Protein AF-A0A7Y7HYB8-F1 (afdb_monomer)

Solvent-accessible surface area (backbone atoms only — not comparable to full-atom values): 6652 Å² total; per-residue (Å²): 135,87,91,82,85,87,83,86,80,91,76,87,76,78,75,80,71,80,68,75,79,68,78,68,54,45,70,52,77,49,77,62,92,60,37,38,39,39,40,42,32,44,46,73,52,74,43,80,31,79,57,14,36,34,39,37,44,34,32,48,30,41,37,38,40,41,63,40,19,42,31,39,38,35,39,42,34,47,31,34,39,37,38,29,39,36,63,62,14,48,37,38,40,40,41,35,42,32,34,38,44,34,32,52,96,42,70,52,50,76,48,79,49,75,49,73,63,46,78,42,83,105

Secondary structure (DSSP, 8-state):
-------------------------EEEEEE-SSEEEEEEE--EEEEE-TT-EEEEEEES-EEEEEEEEEEEEEEEES-EEEEEEEEEEEEEEEEES-EEEEE-SSPPEEEEEEES-EEEE-

Sequence (122 aa):
MLAFRTIALAGVLGLSAHGAMANEAVGEVIVDKDQIAISGNGYVRTFPCEGRRVTIDGTQHNITLTGVCASLEMNGAENKVALTLAPKAVMVVAGVQQTVNWRSTGEPQQQISGVGHKIQRN

Nearest PDB structures (foldseek):
  3lyc-assembly8_O  TM=6.445E-01  e=7.842E-01  Parabacteroides distasonis ATCC 8503
  3lyc-assembly5_J  TM=5.759E-01  e=1.327E+00  Parabacteroides distasonis ATCC 8503

Structure (mmCIF, N/CA/C/O backbone):
data_AF-A0A7Y7HYB8-F1
#
_entry.id   AF-A0A7Y7HYB8-F1
#
loop_
_atom_site.group_PDB
_atom_site.id
_atom_site.type_symbol
_atom_site.label_atom_id
_atom_site.label_alt_id
_atom_site.label_comp_id
_atom_site.label_asym_id
_atom_site.label_entity_id
_atom_site.label_seq_id
_atom_site.pdbx_PDB_ins_code
_atom_site.Cartn_x
_atom_site.Cartn_y
_atom_site.Cartn_z
_atom_site.occupancy
_atom_site.B_iso_or_equiv
_atom_site.auth_seq_id
_atom_site.auth_comp_id
_atom_site.auth_asym_id
_atom_site.auth_atom_id
_atom_site.pdbx_PDB_model_num
ATOM 1 N N . MET A 1 1 ? -18.830 -23.940 -65.494 1.00 41.56 1 MET A N 1
ATOM 2 C CA . MET A 1 1 ? -17.590 -24.243 -66.246 1.00 41.56 1 MET A CA 1
ATOM 3 C C . MET A 1 1 ? -16.934 -22.926 -66.650 1.00 41.56 1 MET A C 1
ATOM 5 O O . MET A 1 1 ? -17.670 -22.038 -67.050 1.00 41.56 1 MET A O 1
ATOM 9 N N . LEU A 1 2 ? -15.596 -22.860 -66.529 1.00 37.97 2 LEU A N 1
ATOM 10 C CA . LEU A 1 2 ? -14.643 -21.750 -66.784 1.00 37.97 2 LEU A CA 1
ATOM 11 C C . LEU A 1 2 ? -14.714 -20.562 -65.791 1.00 37.97 2 LEU A C 1
ATOM 13 O O . LEU A 1 2 ? -15.722 -19.876 -65.749 1.00 37.97 2 LEU A O 1
ATOM 17 N N . ALA A 1 3 ? -13.787 -20.321 -64.849 1.00 46.78 3 ALA A N 1
ATOM 18 C CA . ALA A 1 3 ? -12.309 -20.235 -64.820 1.00 46.78 3 ALA A CA 1
ATOM 19 C C . ALA A 1 3 ? -11.742 -18.845 -65.195 1.00 46.78 3 ALA A C 1
ATOM 21 O O 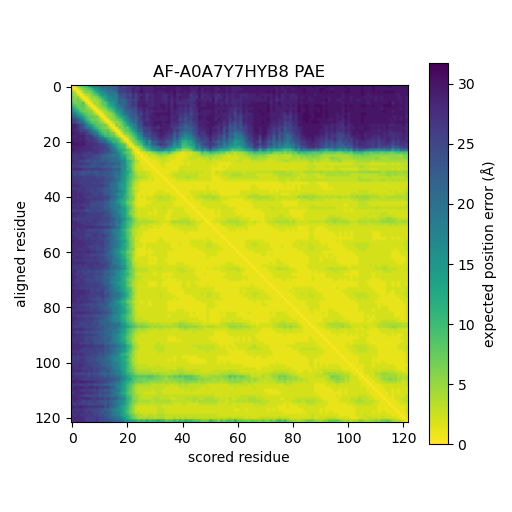. ALA A 1 3 ? -11.570 -18.558 -66.370 1.00 46.78 3 ALA A O 1
ATOM 22 N N . PHE A 1 4 ? -11.362 -18.051 -64.182 1.00 46.50 4 PHE A N 1
ATOM 23 C CA . PHE A 1 4 ? -10.360 -16.963 -64.225 1.00 46.50 4 PHE A CA 1
ATOM 24 C C . PHE A 1 4 ? -9.721 -16.881 -62.821 1.00 46.50 4 PHE A C 1
ATOM 26 O O . PHE A 1 4 ? -10.383 -16.512 -61.862 1.00 46.50 4 PHE A O 1
ATOM 33 N N . ARG A 1 5 ? -8.603 -17.571 -62.561 1.00 41.88 5 ARG A N 1
ATOM 34 C CA . ARG A 1 5 ? -7.201 -17.099 -62.642 1.00 41.88 5 ARG A CA 1
ATOM 35 C C . ARG A 1 5 ? -6.900 -15.810 -61.853 1.00 41.88 5 ARG A C 1
ATOM 37 O O . ARG A 1 5 ? -7.086 -14.709 -62.345 1.00 41.88 5 ARG A O 1
ATOM 44 N N . THR A 1 6 ? -6.396 -16.030 -60.634 1.00 50.91 6 THR A N 1
ATOM 45 C CA . THR A 1 6 ? -5.336 -15.309 -59.894 1.00 50.91 6 THR A CA 1
ATOM 46 C C . THR A 1 6 ? -4.826 -13.969 -60.440 1.00 50.91 6 THR A C 1
ATOM 48 O O . THR A 1 6 ? -4.204 -13.942 -61.501 1.00 50.91 6 THR A O 1
ATOM 51 N N . ILE A 1 7 ? -4.876 -12.930 -59.595 1.00 57.38 7 ILE A N 1
ATOM 52 C CA . ILE A 1 7 ? -3.852 -11.874 -59.523 1.00 57.38 7 ILE A CA 1
ATOM 53 C C . ILE A 1 7 ? -3.518 -11.649 -58.043 1.00 57.38 7 ILE A C 1
ATOM 55 O O . ILE A 1 7 ? -4.370 -11.245 -57.257 1.00 57.38 7 ILE A O 1
ATOM 59 N N . ALA A 1 8 ? -2.274 -11.947 -57.675 1.00 51.53 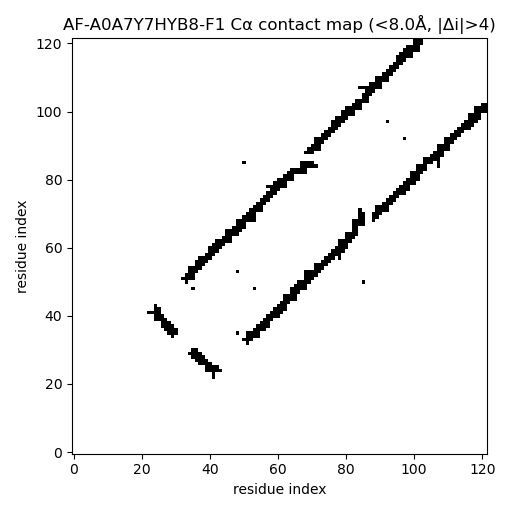8 ALA A N 1
ATOM 60 C CA . ALA A 1 8 ? -1.653 -11.496 -56.440 1.00 51.53 8 ALA A CA 1
ATOM 61 C C . ALA A 1 8 ? -1.125 -10.073 -56.658 1.00 51.53 8 ALA A C 1
ATOM 63 O O . ALA A 1 8 ? -0.450 -9.841 -57.658 1.00 51.53 8 ALA A O 1
ATOM 64 N N . LEU A 1 9 ? -1.356 -9.151 -55.722 1.00 49.34 9 LEU A N 1
ATOM 65 C CA . LEU A 1 9 ? -0.475 -8.000 -55.554 1.00 49.34 9 LEU A CA 1
ATOM 66 C C . LEU A 1 9 ? -0.315 -7.672 -54.071 1.00 49.34 9 LEU A C 1
ATOM 68 O O . LEU A 1 9 ? -1.277 -7.456 -53.337 1.00 49.34 9 LEU A O 1
ATOM 72 N N . ALA A 1 10 ? 0.950 -7.700 -53.669 1.00 52.25 10 ALA A N 1
ATOM 73 C CA . ALA A 1 10 ? 1.458 -7.362 -52.361 1.00 52.25 10 ALA A CA 1
ATOM 74 C C . ALA A 1 10 ? 1.176 -5.895 -52.017 1.00 52.25 10 ALA A C 1
ATOM 76 O O . ALA A 1 10 ? 1.356 -5.002 -52.841 1.00 52.25 10 ALA A O 1
ATOM 77 N N . GLY A 1 11 ? 0.805 -5.662 -50.764 1.00 44.12 11 GLY A N 1
ATOM 78 C CA . GLY A 1 11 ? 0.675 -4.334 -50.182 1.00 44.12 11 GLY A CA 1
ATOM 79 C C . GLY A 1 11 ? 1.007 -4.380 -48.700 1.00 44.12 11 GLY A C 1
ATOM 80 O O . GLY A 1 11 ? 0.166 -4.062 -47.870 1.00 44.12 11 GLY A O 1
ATOM 81 N N . VAL A 1 12 ? 2.220 -4.825 -48.355 1.00 55.09 12 VAL A N 1
ATOM 82 C CA . VAL A 1 12 ? 2.766 -4.616 -47.008 1.00 55.09 12 VAL A CA 1
ATOM 83 C C . VAL A 1 12 ? 3.195 -3.155 -46.930 1.00 55.09 12 VAL A C 1
ATOM 85 O O . VAL A 1 12 ? 4.348 -2.814 -47.176 1.00 55.09 12 VAL A O 1
ATOM 88 N N . LEU A 1 13 ? 2.247 -2.271 -46.626 1.00 53.81 13 LEU A N 1
ATOM 89 C CA . LEU A 1 13 ? 2.573 -0.949 -46.109 1.00 53.81 13 LEU A CA 1
ATOM 90 C C . LEU A 1 13 ? 2.750 -1.097 -44.602 1.00 53.81 13 LEU A C 1
ATOM 92 O O . LEU A 1 13 ? 1.820 -0.925 -43.817 1.00 53.81 13 LEU A O 1
ATOM 96 N N . GLY A 1 14 ? 3.969 -1.474 -44.219 1.00 54.62 14 GLY A N 1
ATOM 97 C CA . GLY A 1 14 ? 4.439 -1.310 -42.856 1.00 54.62 14 GLY A CA 1
ATOM 98 C C . GLY A 1 14 ? 4.459 0.178 -42.528 1.00 54.62 14 GLY A C 1
ATOM 99 O O . GLY A 1 14 ? 5.409 0.876 -42.868 1.00 54.62 14 GLY A O 1
ATOM 100 N N . LEU A 1 15 ? 3.413 0.668 -41.865 1.00 51.28 15 LEU A N 1
ATOM 101 C CA . LEU A 1 15 ? 3.553 1.867 -41.057 1.00 51.28 15 LEU A CA 1
ATOM 102 C C . LEU A 1 15 ? 4.317 1.443 -39.808 1.00 51.28 15 LEU A C 1
ATOM 104 O O . LEU A 1 15 ? 3.760 0.839 -38.892 1.00 51.28 15 LEU A O 1
ATOM 108 N N . SER A 1 16 ? 5.608 1.754 -39.780 1.00 55.78 16 SER A N 1
ATOM 109 C CA . SER A 1 16 ? 6.363 1.834 -38.539 1.00 55.78 16 SER A CA 1
ATOM 110 C C . SER A 1 16 ? 5.734 2.937 -37.688 1.00 55.78 16 SER A C 1
ATOM 112 O O . SER A 1 16 ? 6.096 4.114 -37.789 1.00 55.78 16 SER A O 1
ATOM 114 N N . ALA A 1 17 ? 4.749 2.556 -36.874 1.00 55.41 17 ALA A N 1
ATOM 115 C CA . ALA A 1 17 ? 4.375 3.333 -35.714 1.00 55.41 17 ALA A CA 1
ATOM 116 C C . ALA A 1 17 ? 5.647 3.444 -34.874 1.00 55.41 17 ALA A C 1
ATOM 118 O O . ALA A 1 17 ? 6.141 2.452 -34.339 1.00 55.41 17 ALA A O 1
ATOM 119 N N . HIS A 1 18 ? 6.214 4.645 -34.815 1.00 54.44 18 HIS A N 1
ATOM 120 C CA . HIS A 1 18 ? 7.160 4.991 -33.771 1.00 54.44 18 HIS A CA 1
ATOM 121 C C . HIS A 1 18 ? 6.340 4.947 -32.488 1.00 54.44 18 HIS A C 1
ATOM 123 O O . HIS A 1 18 ? 5.676 5.920 -32.131 1.00 54.44 18 HIS A O 1
ATOM 129 N N . GLY A 1 19 ? 6.261 3.757 -31.894 1.00 41.56 19 GLY A N 1
ATOM 130 C CA . GLY A 1 19 ? 5.564 3.544 -30.646 1.00 41.56 19 GLY A CA 1
ATOM 131 C C . GLY A 1 19 ? 6.184 4.491 -29.639 1.00 41.56 19 GLY A C 1
ATOM 132 O O . GLY A 1 19 ? 7.364 4.368 -29.311 1.00 41.56 19 GLY A O 1
ATOM 133 N N . ALA A 1 20 ? 5.398 5.445 -29.147 1.00 50.09 20 ALA A N 1
ATOM 134 C CA . ALA A 1 20 ? 5.629 5.903 -27.797 1.00 50.09 20 ALA A CA 1
ATOM 135 C C . ALA A 1 20 ? 5.647 4.621 -26.964 1.00 50.09 20 ALA A C 1
ATOM 137 O O . ALA A 1 20 ? 4.653 3.895 -26.945 1.00 50.09 20 ALA A O 1
ATOM 138 N N . MET A 1 21 ? 6.799 4.285 -26.385 1.00 49.41 21 MET A N 1
ATOM 139 C CA . MET A 1 21 ? 6.876 3.262 -25.356 1.00 49.41 21 MET A CA 1
ATOM 140 C C . MET A 1 21 ? 6.035 3.804 -24.204 1.00 49.41 21 MET A C 1
ATOM 142 O O . MET A 1 21 ? 6.543 4.489 -23.317 1.00 49.41 21 MET A O 1
ATOM 146 N N . ALA A 1 22 ? 4.720 3.602 -24.264 1.00 55.44 22 ALA A N 1
ATOM 147 C CA . ALA A 1 22 ? 3.909 3.672 -23.079 1.00 55.44 22 ALA A CA 1
ATOM 148 C C . ALA A 1 22 ? 4.577 2.682 -22.129 1.00 55.44 22 ALA A C 1
ATOM 150 O O . ALA A 1 22 ? 4.810 1.526 -22.490 1.00 55.44 22 ALA A O 1
ATOM 151 N N . ASN A 1 23 ? 5.023 3.177 -20.976 1.00 64.44 23 ASN A N 1
ATOM 152 C CA . ASN A 1 23 ? 5.467 2.326 -19.887 1.00 64.44 23 ASN A CA 1
ATOM 153 C C . ASN A 1 23 ? 4.215 1.590 -19.402 1.00 64.44 23 ASN A C 1
ATOM 155 O O . ASN A 1 23 ? 3.564 2.013 -18.449 1.00 64.44 23 ASN A O 1
ATOM 159 N N . GLU A 1 24 ? 3.794 0.593 -20.176 1.00 80.62 24 GLU A N 1
ATOM 160 C CA . GLU A 1 24 ? 2.636 -0.220 -19.882 1.00 80.62 24 GLU A CA 1
ATOM 161 C C . GLU A 1 24 ? 2.958 -0.951 -18.592 1.00 80.62 24 GLU A C 1
ATOM 163 O O . GLU A 1 24 ? 4.004 -1.590 -18.457 1.00 80.62 24 GLU A O 1
ATOM 168 N N . ALA A 1 25 ? 2.076 -0.799 -17.613 1.00 89.06 25 ALA A N 1
ATOM 169 C CA . ALA A 1 25 ? 2.225 -1.523 -16.372 1.00 89.06 25 ALA A CA 1
ATOM 170 C C . ALA A 1 25 ? 2.180 -3.028 -16.671 1.00 89.06 25 ALA A C 1
ATOM 172 O O . ALA A 1 25 ? 1.268 -3.503 -17.352 1.00 89.06 25 ALA A O 1
ATOM 173 N N . VAL A 1 26 ? 3.155 -3.773 -16.156 1.00 94.88 26 VAL A N 1
ATOM 174 C CA . VAL A 1 26 ? 3.249 -5.227 -16.321 1.00 94.88 26 VAL A CA 1
ATOM 175 C C . VAL A 1 26 ? 2.967 -5.873 -14.978 1.00 94.88 26 VAL A C 1
ATOM 177 O O . VAL A 1 26 ? 3.497 -5.429 -13.964 1.00 94.88 26 VAL A O 1
ATOM 180 N N . GLY A 1 27 ? 2.165 -6.932 -14.971 1.00 94.06 27 GLY A N 1
ATOM 181 C CA . GLY A 1 27 ? 1.877 -7.706 -13.770 1.00 94.06 27 GLY A CA 1
ATOM 182 C C . GLY A 1 27 ? 0.400 -8.027 -13.621 1.00 94.06 27 GLY A C 1
ATOM 183 O O . GLY A 1 27 ? -0.340 -8.093 -14.607 1.00 94.06 27 GLY A O 1
ATOM 184 N N . GLU A 1 28 ? -0.009 -8.250 -12.378 1.00 96.50 28 GLU A N 1
ATOM 185 C CA . GLU A 1 28 ? -1.365 -8.647 -12.032 1.00 96.50 28 GLU A CA 1
ATOM 186 C C . GLU A 1 28 ? -1.970 -7.679 -11.014 1.00 96.50 28 GLU A C 1
ATOM 188 O O . GLU A 1 28 ? -1.302 -7.173 -10.111 1.00 96.50 28 GLU A O 1
ATOM 193 N N . VAL A 1 29 ? -3.271 -7.433 -11.158 1.00 97.75 29 VAL A N 1
ATOM 194 C CA . VAL A 1 29 ? -4.070 -6.709 -10.172 1.00 97.75 29 VAL A CA 1
ATOM 195 C C . VAL A 1 29 ? -5.275 -7.568 -9.826 1.00 97.75 29 VAL A C 1
ATOM 197 O O . VAL A 1 29 ? -6.145 -7.789 -10.669 1.00 97.75 29 VAL A O 1
ATOM 200 N N . ILE A 1 30 ? -5.343 -8.006 -8.573 1.00 97.81 30 ILE A N 1
ATOM 201 C CA . ILE A 1 30 ? -6.467 -8.756 -8.019 1.00 97.81 30 ILE A CA 1
ATOM 202 C C . ILE A 1 30 ? -7.243 -7.815 -7.107 1.00 97.81 30 ILE A C 1
ATOM 204 O O . ILE A 1 30 ? -6.701 -7.243 -6.163 1.00 97.81 30 ILE A O 1
ATOM 208 N N . VAL A 1 31 ? -8.530 -7.660 -7.396 1.00 97.81 31 VAL A N 1
ATOM 209 C CA . VAL A 1 31 ? -9.459 -6.878 -6.582 1.00 97.81 31 VAL A CA 1
ATOM 210 C C . VAL A 1 31 ? -10.628 -7.784 -6.247 1.00 97.81 31 VAL A C 1
ATOM 212 O O . VAL A 1 31 ? -11.458 -8.069 -7.108 1.00 97.81 31 VAL A O 1
ATOM 215 N N . ASP A 1 32 ? -10.688 -8.235 -5.002 1.00 96.06 32 ASP A N 1
ATOM 216 C CA . ASP A 1 32 ? -11.803 -9.029 -4.498 1.00 96.06 32 ASP A CA 1
ATOM 217 C C . ASP A 1 32 ? -12.469 -8.333 -3.300 1.00 96.06 32 ASP A C 1
ATOM 219 O O . ASP A 1 32 ? -12.232 -7.149 -3.031 1.00 96.06 32 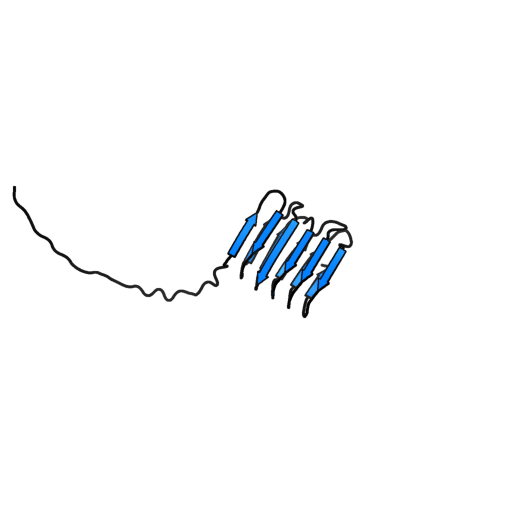ASP A O 1
ATOM 223 N N . LYS A 1 33 ? -13.372 -9.052 -2.626 1.00 96.00 33 LYS A N 1
ATOM 224 C CA . LYS A 1 33 ? -14.156 -8.533 -1.500 1.00 96.00 33 LYS A CA 1
ATOM 225 C C . LYS A 1 33 ? -13.335 -8.295 -0.225 1.00 96.00 33 LYS A C 1
ATOM 227 O O . LYS A 1 33 ? -13.745 -7.482 0.593 1.00 96.00 33 LYS A O 1
ATOM 232 N N . ASP A 1 34 ? -12.208 -8.982 -0.049 1.00 96.88 34 ASP A N 1
ATOM 233 C CA . ASP A 1 34 ? -11.406 -8.966 1.180 1.00 96.88 34 ASP A CA 1
ATOM 234 C C . ASP A 1 34 ? -10.038 -8.296 0.982 1.00 96.88 34 ASP A C 1
ATOM 236 O O . ASP A 1 34 ? -9.448 -7.804 1.953 1.00 96.88 34 ASP A O 1
ATOM 240 N N . GLN A 1 35 ? -9.523 -8.266 -0.250 1.00 97.69 35 GLN A N 1
ATOM 241 C CA . GLN A 1 35 ? -8.185 -7.766 -0.546 1.00 97.69 35 GLN A CA 1
ATOM 242 C C . GLN A 1 35 ? -8.053 -7.049 -1.895 1.00 97.69 35 GLN A C 1
ATOM 244 O O . GLN A 1 35 ? -8.844 -7.213 -2.828 1.00 97.69 35 GLN A O 1
ATOM 249 N N . ILE A 1 36 ? -6.993 -6.251 -1.970 1.00 98.69 36 ILE A N 1
ATOM 250 C CA . ILE A 1 36 ? -6.445 -5.659 -3.186 1.00 98.69 36 ILE A CA 1
ATOM 251 C C . ILE A 1 36 ? -4.981 -6.091 -3.242 1.00 98.69 36 ILE A C 1
ATOM 253 O O . ILE A 1 36 ? -4.199 -5.688 -2.382 1.00 98.69 36 ILE A O 1
ATOM 257 N N . ALA A 1 37 ? -4.615 -6.903 -4.228 1.00 98.56 37 ALA A N 1
ATOM 258 C CA . ALA A 1 37 ? -3.238 -7.328 -4.453 1.00 98.56 37 ALA A CA 1
ATOM 259 C C . ALA A 1 37 ? -2.743 -6.770 -5.789 1.00 98.56 37 ALA A C 1
ATOM 261 O O . ALA A 1 37 ? -3.408 -6.912 -6.816 1.00 98.56 37 ALA A O 1
ATOM 262 N N . ILE A 1 38 ? -1.593 -6.104 -5.768 1.00 98.62 38 ILE A N 1
ATOM 263 C CA . ILE A 1 38 ? -0.970 -5.489 -6.941 1.00 98.62 38 ILE A CA 1
ATOM 264 C C . ILE A 1 38 ? 0.441 -6.046 -7.041 1.00 98.62 38 ILE A C 1
ATOM 266 O O . ILE A 1 38 ? 1.209 -5.911 -6.090 1.00 98.62 38 ILE A O 1
ATOM 270 N N . SER A 1 39 ? 0.776 -6.644 -8.181 1.00 98.19 39 SER A N 1
ATOM 271 C CA . SER A 1 39 ? 2.103 -7.197 -8.429 1.00 98.19 39 SER A CA 1
ATOM 272 C C . SER A 1 39 ? 2.723 -6.688 -9.726 1.00 98.19 39 SER A C 1
ATOM 274 O O . SER A 1 39 ? 2.009 -6.314 -10.650 1.00 98.19 39 SER A O 1
ATOM 276 N N . GLY A 1 40 ? 4.052 -6.698 -9.829 1.00 97.50 40 GLY A N 1
ATOM 277 C CA . GLY A 1 40 ? 4.769 -6.377 -11.068 1.00 97.50 40 GLY A CA 1
ATOM 278 C C . GLY A 1 40 ? 5.375 -4.977 -11.059 1.00 97.50 40 GLY A C 1
ATOM 279 O O . GLY A 1 40 ? 6.137 -4.654 -10.151 1.00 97.50 40 GLY A O 1
ATOM 280 N N . ASN A 1 41 ? 5.114 -4.146 -12.071 1.00 96.62 41 ASN A N 1
ATOM 281 C CA . ASN A 1 41 ? 5.691 -2.806 -12.126 1.00 96.62 41 ASN A CA 1
ATOM 282 C C . ASN A 1 41 ? 4.816 -1.754 -12.815 1.00 96.62 41 ASN A C 1
ATOM 284 O O . ASN A 1 41 ? 4.055 -2.035 -13.738 1.00 96.62 41 ASN A O 1
ATOM 288 N N . GLY A 1 42 ? 4.963 -0.504 -12.374 1.00 96.81 42 GLY A N 1
ATOM 289 C CA . GLY A 1 42 ? 4.502 0.673 -13.118 1.00 96.81 42 GLY A CA 1
ATOM 290 C C . GLY A 1 42 ? 3.006 0.994 -13.043 1.00 96.81 42 GLY A C 1
ATOM 291 O O . GLY A 1 42 ? 2.565 1.952 -13.675 1.00 96.81 42 GLY A O 1
ATOM 292 N N . TYR A 1 43 ? 2.197 0.247 -12.279 1.00 97.38 43 TYR A N 1
ATOM 293 C CA . TYR A 1 43 ? 0.779 0.599 -12.105 1.00 97.38 43 TYR A CA 1
ATOM 294 C C . TYR A 1 43 ? 0.587 1.998 -11.511 1.00 97.38 43 TYR A C 1
ATOM 296 O O . TYR A 1 43 ? 1.028 2.270 -10.398 1.00 97.38 43 TYR A O 1
ATOM 304 N N . VAL A 1 44 ? -0.167 2.844 -12.219 1.00 97.56 44 VAL A N 1
ATOM 305 C CA . VAL A 1 44 ? -0.653 4.143 -11.733 1.00 97.56 44 VAL A CA 1
ATOM 306 C C . VAL A 1 44 ? -2.174 4.097 -11.675 1.00 97.56 44 VAL A C 1
ATOM 308 O O . VAL A 1 44 ? -2.837 4.246 -12.701 1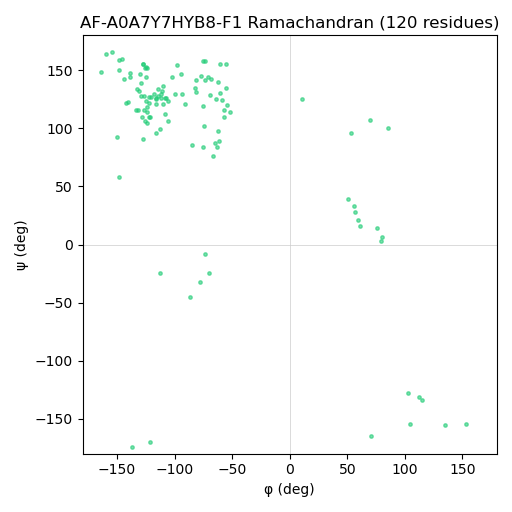.00 97.56 44 VAL A O 1
ATOM 311 N N . ARG A 1 45 ? -2.743 3.792 -10.504 1.00 96.50 45 ARG A N 1
ATOM 312 C CA . ARG A 1 45 ? -4.184 3.512 -10.370 1.00 96.50 45 ARG A CA 1
ATOM 313 C C . ARG A 1 45 ? -4.748 3.942 -9.020 1.00 96.50 45 ARG A C 1
ATOM 315 O O . ARG A 1 45 ? -4.030 4.051 -8.027 1.00 96.50 45 ARG A O 1
ATOM 322 N N . THR A 1 46 ? -6.064 4.131 -9.001 1.00 98.44 46 THR A N 1
ATOM 323 C CA . THR A 1 46 ? -6.837 4.413 -7.790 1.00 98.44 46 THR A CA 1
ATOM 324 C C . THR A 1 46 ? -7.792 3.262 -7.509 1.00 98.44 46 THR A C 1
ATOM 326 O O . THR A 1 46 ? -8.493 2.829 -8.422 1.00 98.44 46 THR A O 1
ATOM 329 N N . PHE A 1 47 ? -7.859 2.803 -6.258 1.00 97.81 47 PHE A N 1
ATOM 330 C CA . PHE A 1 47 ? -8.794 1.758 -5.835 1.00 97.81 47 PHE A CA 1
ATOM 331 C C . PHE A 1 47 ? -9.587 2.187 -4.595 1.00 97.81 4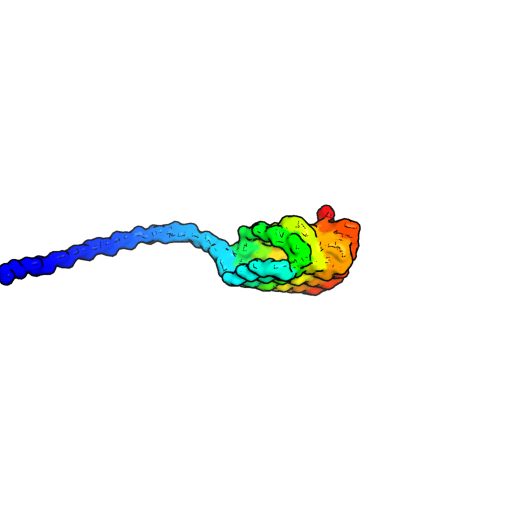7 PHE A C 1
ATOM 333 O O . PHE A 1 47 ? -9.007 2.766 -3.671 1.00 97.81 47 PHE A O 1
ATOM 340 N N . PRO A 1 48 ? -10.896 1.888 -4.526 1.00 97.62 48 PRO A N 1
ATOM 341 C CA . PRO A 1 48 ? -11.632 1.978 -3.274 1.00 97.62 48 PRO A CA 1
ATOM 342 C C . PRO A 1 48 ? -11.144 0.872 -2.341 1.00 97.62 48 PRO A C 1
ATOM 344 O O . PRO A 1 48 ? -11.078 -0.280 -2.752 1.00 97.62 48 PRO A O 1
ATOM 347 N N . CYS A 1 49 ? -10.776 1.201 -1.108 1.00 96.88 49 CYS A N 1
ATOM 348 C CA . CYS A 1 49 ? -10.242 0.232 -0.157 1.00 96.88 49 CYS A CA 1
ATOM 349 C C . CYS A 1 49 ? -11.352 -0.477 0.623 1.00 96.88 49 CYS A C 1
ATOM 351 O O . CYS A 1 49 ? -11.338 -1.694 0.732 1.00 96.88 49 CYS A O 1
ATOM 353 N N . GLU A 1 50 ? -12.350 0.263 1.115 1.00 95.12 50 GLU A N 1
ATOM 354 C CA . GLU A 1 50 ? -13.579 -0.297 1.718 1.00 95.12 50 GLU A CA 1
ATOM 355 C C . GLU A 1 50 ? -13.336 -1.367 2.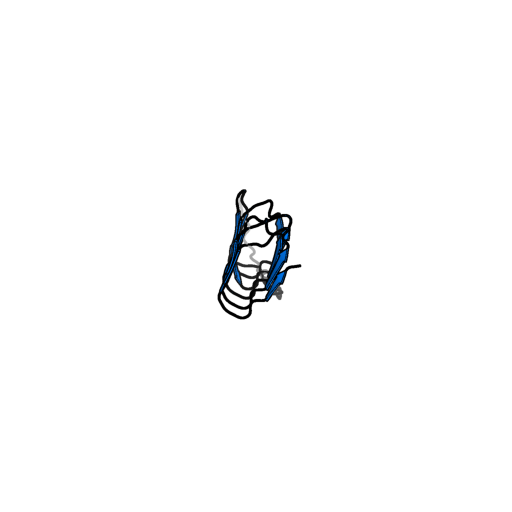802 1.00 95.12 50 GLU A C 1
ATOM 357 O O . GLU A 1 50 ? -14.030 -2.373 2.884 1.00 95.12 50 GLU A O 1
ATOM 362 N N . GLY A 1 51 ? -12.324 -1.164 3.644 1.00 96.81 51 GLY A N 1
ATOM 363 C CA . GLY A 1 51 ? -11.961 -2.083 4.723 1.00 96.81 51 GLY A CA 1
ATOM 364 C C . GLY A 1 51 ? -11.142 -3.292 4.274 1.00 96.81 51 GLY A C 1
ATOM 365 O O . GLY A 1 51 ? -10.861 -4.165 5.091 1.00 96.81 51 GLY A O 1
ATOM 366 N N . ARG A 1 52 ? -10.724 -3.355 3.009 1.00 98.50 52 ARG A N 1
ATOM 367 C CA . ARG A 1 52 ? -9.896 -4.445 2.490 1.00 98.50 52 ARG A CA 1
ATOM 368 C C . ARG A 1 52 ? -8.449 -4.336 2.947 1.00 98.50 52 ARG A C 1
ATOM 370 O O . ARG A 1 52 ? -7.961 -3.265 3.329 1.00 98.50 52 ARG A O 1
ATOM 377 N N . ARG A 1 53 ? -7.770 -5.480 2.912 1.00 98.50 53 ARG A N 1
ATOM 378 C CA . ARG A 1 53 ? -6.317 -5.564 3.078 1.00 98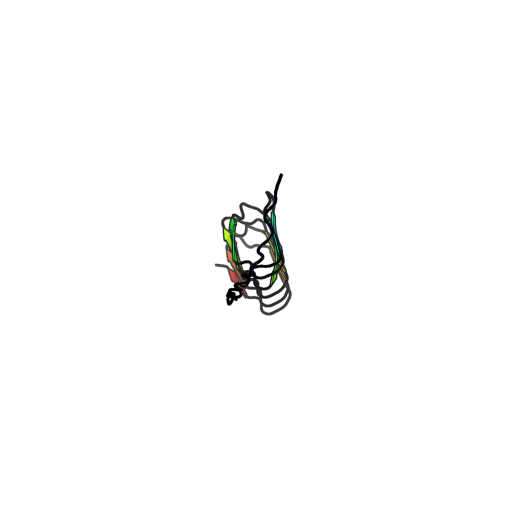.50 53 ARG A CA 1
ATOM 379 C C . ARG A 1 53 ? -5.643 -5.246 1.754 1.00 98.50 53 ARG A C 1
ATOM 381 O O . ARG A 1 53 ? -6.139 -5.651 0.706 1.00 98.50 53 ARG A O 1
ATOM 388 N N . VAL A 1 54 ? -4.524 -4.536 1.801 1.00 98.69 54 VAL A N 1
ATOM 389 C CA . VAL A 1 54 ? -3.785 -4.190 0.589 1.00 98.69 54 VAL A CA 1
ATOM 390 C C . VAL A 1 54 ? -2.398 -4.798 0.622 1.00 98.69 54 VAL A C 1
ATOM 392 O O . VAL A 1 54 ? -1.677 -4.595 1.596 1.00 98.69 54 VAL A O 1
ATOM 395 N N . THR A 1 55 ? -2.037 -5.480 -0.461 1.00 98.75 55 THR A N 1
ATOM 396 C CA . THR A 1 55 ? -0.702 -6.026 -0.703 1.00 98.75 55 THR A CA 1
ATOM 397 C C . THR A 1 55 ? -0.158 -5.451 -2.007 1.00 98.75 55 THR A C 1
ATOM 399 O O . THR A 1 55 ? -0.833 -5.482 -3.037 1.00 98.75 55 THR A O 1
ATOM 402 N N . ILE A 1 56 ? 1.042 -4.876 -1.965 1.00 98.69 56 ILE A N 1
ATOM 403 C CA . ILE A 1 56 ? 1.714 -4.289 -3.129 1.00 98.69 56 ILE A CA 1
ATOM 404 C C . ILE A 1 56 ? 3.123 -4.867 -3.211 1.00 98.69 56 ILE A C 1
ATOM 406 O O . ILE A 1 56 ? 3.982 -4.513 -2.406 1.00 98.69 56 ILE A O 1
ATOM 410 N N . ASP A 1 57 ? 3.369 -5.709 -4.208 1.00 98.56 57 ASP A N 1
ATOM 411 C CA . ASP A 1 57 ? 4.651 -6.376 -4.424 1.00 98.56 57 ASP A CA 1
ATOM 412 C C . ASP A 1 57 ? 5.213 -6.021 -5.795 1.00 98.56 57 ASP A C 1
ATOM 414 O O . ASP A 1 57 ? 4.724 -6.472 -6.827 1.00 98.56 57 ASP A O 1
ATOM 418 N N . GLY A 1 58 ? 6.284 -5.240 -5.840 1.00 98.00 58 GLY A N 1
ATOM 419 C CA . GLY A 1 58 ? 6.835 -4.864 -7.134 1.00 98.00 58 GLY A CA 1
ATOM 420 C C . GLY A 1 58 ? 7.576 -3.552 -7.126 1.00 98.00 58 GLY A C 1
ATOM 421 O O . GLY A 1 58 ? 8.108 -3.129 -6.093 1.00 98.00 58 GLY A O 1
ATOM 422 N N . THR A 1 59 ? 7.635 -2.916 -8.292 1.00 98.25 59 THR A N 1
ATOM 423 C CA . THR A 1 59 ? 8.382 -1.673 -8.453 1.00 98.25 59 THR A CA 1
ATOM 424 C C . THR A 1 59 ? 7.611 -0.551 -9.124 1.00 98.25 59 THR A C 1
ATOM 426 O O . THR A 1 59 ? 6.797 -0.746 -10.027 1.00 98.25 59 THR A O 1
ATOM 429 N N . GLN A 1 60 ? 7.918 0.677 -8.703 1.00 98.06 60 GLN A N 1
ATOM 430 C CA . GLN A 1 60 ? 7.462 1.902 -9.364 1.00 98.06 60 GLN A CA 1
ATOM 431 C C . GLN A 1 60 ? 5.935 2.016 -9.489 1.00 98.06 60 GLN A C 1
ATOM 433 O O . GLN A 1 60 ? 5.418 2.676 -10.393 1.00 98.06 60 GLN A O 1
ATOM 438 N N . HIS A 1 61 ? 5.190 1.395 -8.575 1.00 98.25 61 HIS A N 1
ATOM 439 C CA . HIS A 1 61 ? 3.755 1.612 -8.477 1.00 98.25 61 HIS A CA 1
ATOM 440 C C . HIS A 1 61 ? 3.461 3.012 -7.924 1.00 98.25 61 HIS A C 1
ATOM 442 O O . HIS A 1 61 ? 4.160 3.507 -7.044 1.00 98.25 61 HIS A O 1
ATOM 448 N N . ASN A 1 62 ? 2.399 3.651 -8.406 1.00 98.44 62 ASN A N 1
ATOM 449 C CA . ASN A 1 62 ? 1.860 4.897 -7.871 1.00 98.44 62 ASN A CA 1
ATOM 450 C C . ASN A 1 62 ? 0.363 4.717 -7.604 1.00 98.44 62 ASN A C 1
ATOM 452 O O . ASN A 1 62 ? -0.475 4.889 -8.493 1.00 98.44 62 ASN A O 1
ATOM 456 N N . ILE A 1 63 ? 0.040 4.298 -6.383 1.00 98.56 63 ILE A N 1
ATOM 457 C CA . ILE A 1 63 ? -1.289 3.819 -6.010 1.00 98.56 63 ILE A CA 1
ATOM 458 C C . ILE A 1 63 ? -1.963 4.800 -5.059 1.00 98.56 63 ILE A C 1
ATOM 460 O O . ILE A 1 63 ? -1.394 5.219 -4.051 1.00 98.56 63 ILE A O 1
ATOM 464 N N . THR A 1 64 ? -3.217 5.126 -5.353 1.00 98.69 64 THR A N 1
ATOM 465 C CA . THR A 1 64 ? -4.084 5.873 -4.437 1.00 98.69 64 THR A CA 1
ATOM 466 C C . THR A 1 64 ? -5.212 4.977 -3.944 1.00 98.69 64 THR A C 1
ATOM 468 O O . THR A 1 64 ? -5.948 4.392 -4.732 1.00 98.69 64 THR A O 1
ATOM 471 N N . LEU A 1 65 ? -5.372 4.875 -2.631 1.00 98.56 65 LEU A N 1
ATOM 472 C CA . LEU A 1 65 ? -6.419 4.091 -1.989 1.00 98.56 65 LEU A CA 1
ATOM 473 C C . LEU A 1 65 ? -7.421 5.040 -1.337 1.00 98.56 65 LEU A C 1
ATOM 475 O O . LEU A 1 65 ? -7.058 5.854 -0.483 1.00 98.56 65 LEU A O 1
ATOM 479 N N . THR A 1 66 ? -8.682 4.956 -1.755 1.00 98.19 66 THR A N 1
ATOM 480 C CA . THR A 1 66 ? -9.771 5.780 -1.215 1.00 98.19 66 THR A CA 1
ATOM 481 C C . THR A 1 66 ? -10.571 5.021 -0.160 1.00 98.19 66 THR A C 1
ATOM 483 O O . THR A 1 66 ? -10.616 3.793 -0.143 1.00 98.19 66 THR A O 1
ATOM 486 N N . GLY A 1 67 ? -11.205 5.748 0.759 1.00 97.38 67 GLY A N 1
ATOM 487 C CA . GLY A 1 67 ? -11.816 5.136 1.940 1.00 97.38 67 GLY A CA 1
ATOM 488 C C . GLY A 1 67 ? -10.772 4.617 2.935 1.00 97.38 67 GLY A C 1
ATOM 489 O O . GLY A 1 67 ? -9.604 5.000 2.884 1.00 97.38 67 GLY A O 1
ATOM 490 N N . VAL A 1 68 ? -11.212 3.774 3.870 1.00 97.75 68 VAL A N 1
ATOM 491 C CA . VAL A 1 68 ? -10.371 3.232 4.948 1.00 97.75 68 VAL A CA 1
ATOM 492 C C . VAL A 1 68 ? -9.908 1.824 4.583 1.00 97.75 68 VAL A C 1
ATOM 494 O O . VAL A 1 68 ? -10.732 0.991 4.230 1.00 97.75 68 VAL A O 1
ATOM 497 N N . CYS A 1 69 ? -8.612 1.549 4.683 1.00 98.44 69 CYS A N 1
ATOM 498 C CA . CYS A 1 69 ? -8.007 0.228 4.521 1.00 98.44 69 CYS A CA 1
ATOM 499 C C . CYS A 1 69 ? -7.827 -0.468 5.873 1.00 98.44 69 CYS A C 1
ATOM 501 O O . CYS A 1 69 ? -7.515 0.189 6.871 1.00 98.44 69 CYS A O 1
ATOM 503 N N . ALA A 1 70 ? -7.955 -1.796 5.907 1.00 98.06 70 ALA A N 1
ATOM 504 C CA . ALA A 1 70 ? -7.694 -2.575 7.120 1.00 98.06 70 ALA A CA 1
ATOM 505 C C . ALA A 1 70 ? -6.196 -2.788 7.386 1.00 98.06 70 ALA A C 1
ATOM 507 O O . ALA A 1 70 ? -5.784 -2.852 8.543 1.00 98.06 70 ALA A O 1
ATOM 508 N N . SER A 1 71 ? -5.382 -2.892 6.334 1.00 98.50 71 SER A N 1
ATOM 509 C CA . SER A 1 71 ? -3.928 -3.040 6.436 1.00 98.50 71 SER A CA 1
ATOM 510 C C . SER A 1 71 ? -3.232 -2.632 5.140 1.00 98.50 71 SER A C 1
ATOM 512 O O . SER A 1 71 ? -3.865 -2.559 4.084 1.00 98.50 71 SER A O 1
ATOM 514 N N . LEU A 1 72 ? -1.922 -2.411 5.235 1.00 98.62 72 LEU A N 1
ATOM 515 C CA . LEU A 1 72 ? -1.018 -2.269 4.097 1.00 98.62 72 LEU A CA 1
ATOM 516 C C . LEU A 1 72 ? 0.180 -3.197 4.297 1.00 98.62 72 LEU A C 1
ATOM 518 O O . LEU A 1 72 ? 0.847 -3.116 5.323 1.00 98.62 72 LEU A O 1
ATOM 522 N N . GLU A 1 73 ? 0.470 -4.021 3.305 1.00 98.75 73 GLU A N 1
ATOM 523 C CA . GLU A 1 73 ? 1.737 -4.721 3.142 1.00 98.75 73 GLU A CA 1
ATOM 524 C C . GLU A 1 73 ? 2.344 -4.294 1.810 1.00 98.75 73 GLU A C 1
ATOM 526 O O . GLU A 1 73 ? 1.678 -4.315 0.775 1.00 98.75 73 GLU A O 1
ATOM 531 N N . MET A 1 74 ? 3.590 -3.835 1.835 1.00 98.44 74 MET A N 1
ATOM 532 C CA . MET A 1 74 ? 4.255 -3.347 0.639 1.00 98.44 74 MET A CA 1
ATOM 533 C C . MET A 1 74 ? 5.712 -3.783 0.605 1.00 98.44 74 MET A C 1
ATOM 535 O O . MET A 1 74 ? 6.481 -3.417 1.494 1.00 98.44 74 MET A O 1
ATOM 539 N N . ASN A 1 75 ? 6.095 -4.486 -0.459 1.00 98.62 75 ASN A N 1
ATOM 540 C CA . ASN A 1 75 ? 7.453 -4.960 -0.698 1.00 98.62 75 ASN A CA 1
ATOM 541 C C . ASN A 1 75 ? 7.957 -4.535 -2.089 1.00 98.62 75 ASN A C 1
ATOM 543 O O . ASN A 1 75 ? 7.187 -4.305 -3.024 1.00 98.62 75 ASN A O 1
ATOM 547 N N . GLY A 1 76 ? 9.281 -4.443 -2.239 1.00 98.31 76 GLY A N 1
ATOM 548 C CA . GLY A 1 76 ? 9.949 -4.171 -3.518 1.00 98.31 76 GLY A CA 1
ATOM 549 C C . GLY A 1 76 ? 10.695 -2.838 -3.532 1.00 98.31 76 GLY A C 1
ATOM 550 O O . GLY A 1 76 ? 11.414 -2.537 -2.574 1.00 98.31 76 GLY A O 1
ATOM 551 N N . ALA A 1 77 ? 10.541 -2.029 -4.588 1.00 98.56 77 ALA A N 1
ATOM 552 C CA . ALA A 1 77 ? 11.285 -0.770 -4.714 1.00 98.56 77 ALA A CA 1
ATOM 553 C C . ALA A 1 77 ? 10.506 0.387 -5.360 1.00 98.56 77 ALA A C 1
ATOM 555 O O . ALA A 1 77 ? 9.785 0.199 -6.332 1.00 98.56 77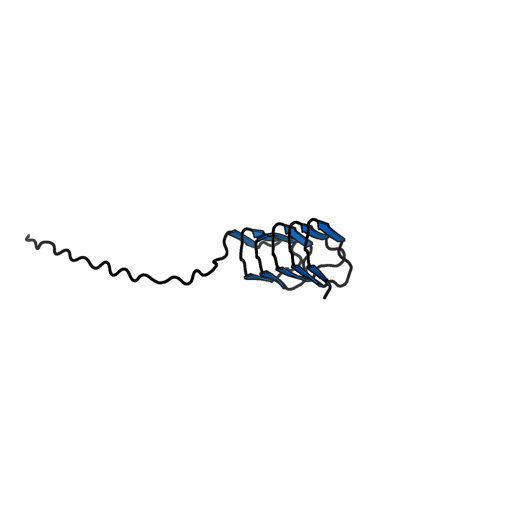 ALA A O 1
ATOM 556 N N . GLU A 1 78 ? 10.716 1.608 -4.864 1.00 98.50 78 GLU A N 1
ATOM 557 C CA . GLU A 1 78 ? 10.215 2.851 -5.483 1.00 98.50 78 GLU A CA 1
ATOM 558 C C . GLU A 1 78 ? 8.682 2.943 -5.636 1.00 98.50 78 GLU A C 1
ATOM 560 O O . GLU A 1 78 ? 8.182 3.733 -6.442 1.00 98.50 78 GLU A O 1
ATOM 565 N N . ASN A 1 79 ? 7.908 2.181 -4.860 1.00 98.62 79 ASN A N 1
ATOM 566 C CA . ASN A 1 79 ? 6.455 2.310 -4.854 1.00 98.62 79 ASN A CA 1
ATOM 567 C C . ASN A 1 79 ? 6.035 3.543 -4.046 1.00 98.62 79 ASN A C 1
ATOM 569 O O . ASN A 1 79 ? 6.637 3.915 -3.034 1.00 98.62 79 ASN A O 1
ATOM 573 N N . LYS A 1 80 ? 4.969 4.190 -4.506 1.00 98.75 80 LYS A N 1
ATOM 574 C CA . LYS A 1 80 ? 4.353 5.368 -3.903 1.00 98.75 80 LYS A CA 1
ATOM 575 C C . LYS A 1 80 ? 2.899 5.045 -3.610 1.00 98.75 80 LYS A C 1
ATOM 577 O O . LYS A 1 80 ? 2.152 4.701 -4.522 1.00 98.75 80 LYS A O 1
ATOM 582 N N . VAL A 1 81 ? 2.496 5.163 -2.350 1.00 98.69 81 VAL A N 1
ATOM 583 C CA . VAL A 1 81 ? 1.137 4.827 -1.915 1.00 98.69 81 VAL A CA 1
ATOM 584 C C . VAL A 1 81 ? 0.553 5.958 -1.083 1.00 98.69 81 VAL A C 1
ATOM 586 O O . VAL A 1 81 ? 1.196 6.462 -0.162 1.00 98.69 81 VAL A O 1
ATOM 589 N N . ALA A 1 82 ? -0.680 6.348 -1.398 1.00 98.69 82 ALA A N 1
ATOM 590 C CA . ALA A 1 82 ? -1.485 7.252 -0.586 1.00 98.69 82 ALA A CA 1
ATOM 591 C C . ALA A 1 82 ? -2.732 6.523 -0.073 1.00 98.69 82 ALA A C 1
ATOM 593 O O . ALA A 1 82 ? -3.479 5.976 -0.880 1.00 98.69 82 ALA A O 1
ATOM 594 N N . LEU A 1 83 ? -2.969 6.507 1.242 1.00 98.62 83 LEU A N 1
ATOM 595 C CA . LEU A 1 83 ? -4.079 5.748 1.834 1.00 98.62 83 LEU A CA 1
ATOM 596 C C . LEU A 1 83 ? -4.580 6.300 3.173 1.00 98.62 83 LEU A C 1
ATOM 598 O O . LEU A 1 83 ? -3.904 7.082 3.840 1.00 98.62 83 LEU A O 1
ATOM 602 N N . THR A 1 84 ? -5.760 5.844 3.594 1.00 98.50 84 THR A N 1
ATOM 603 C CA . THR A 1 84 ? -6.231 5.985 4.980 1.00 98.50 84 THR A CA 1
ATOM 604 C C . THR A 1 84 ? -6.288 4.607 5.626 1.00 98.50 84 THR A C 1
ATOM 606 O O . THR A 1 84 ? -6.879 3.694 5.062 1.00 98.50 84 THR A O 1
ATOM 609 N N . LEU A 1 85 ? -5.694 4.447 6.803 1.00 98.44 85 LEU A N 1
ATOM 610 C CA . LEU A 1 85 ? -5.670 3.203 7.568 1.00 98.44 85 LEU A CA 1
ATOM 611 C C . LEU A 1 85 ? -6.682 3.242 8.716 1.00 98.44 85 LEU A C 1
ATOM 613 O O . LEU A 1 85 ? -6.868 4.277 9.366 1.00 98.44 85 LEU A O 1
ATOM 617 N N . ALA A 1 86 ? -7.302 2.100 9.003 1.00 97.81 86 ALA A N 1
ATOM 618 C CA . ALA A 1 86 ? -8.129 1.918 10.190 1.00 97.81 86 ALA A CA 1
ATOM 619 C C . ALA A 1 86 ? -7.310 2.135 11.483 1.00 97.81 86 ALA A C 1
ATOM 621 O O . ALA A 1 86 ? -6.088 1.944 11.485 1.00 97.81 86 ALA A O 1
ATOM 622 N N . PRO A 1 87 ? -7.948 2.510 12.608 1.00 94.31 87 PRO A N 1
ATOM 623 C CA . PRO A 1 87 ? -7.273 2.536 13.902 1.00 94.31 87 PRO A CA 1
ATOM 624 C C . PRO A 1 87 ? -6.659 1.168 14.212 1.00 94.31 87 PRO A C 1
ATOM 626 O O . PRO A 1 87 ? -7.334 0.152 14.059 1.00 94.31 87 PRO A O 1
ATOM 629 N N . LYS A 1 88 ? -5.406 1.135 14.682 1.00 93.69 88 LYS A N 1
ATOM 630 C CA . LYS A 1 88 ? -4.667 -0.107 14.990 1.00 93.69 88 LYS A CA 1
ATOM 631 C C . LYS A 1 88 ? -4.446 -1.045 13.792 1.00 93.69 88 LYS A C 1
ATOM 633 O O . LYS A 1 88 ? -4.099 -2.205 14.000 1.00 93.69 88 LYS A O 1
ATOM 638 N N . ALA A 1 89 ? -4.624 -0.563 12.561 1.00 97.38 89 ALA A N 1
ATOM 639 C CA . ALA A 1 89 ? -4.242 -1.307 11.366 1.00 97.38 89 ALA A CA 1
ATOM 640 C C . ALA A 1 89 ? -2.763 -1.706 11.414 1.00 97.38 89 ALA A C 1
ATOM 642 O O . ALA A 1 89 ? -1.951 -1.037 12.055 1.00 97.38 89 ALA A O 1
ATOM 643 N N . VAL A 1 90 ? -2.408 -2.765 10.693 1.00 98.31 90 VAL A N 1
ATOM 644 C CA . VAL A 1 90 ? -1.010 -3.148 10.487 1.00 98.31 90 VAL A CA 1
ATOM 645 C C . VAL A 1 90 ? -0.522 -2.532 9.178 1.00 98.31 90 VAL A C 1
ATOM 647 O O . VAL A 1 90 ? -1.181 -2.654 8.144 1.00 98.31 90 VAL A O 1
ATOM 650 N N . MET A 1 91 ? 0.623 -1.858 9.234 1.00 98.44 91 MET A N 1
ATOM 651 C CA . MET A 1 91 ? 1.335 -1.320 8.082 1.00 98.44 91 MET A CA 1
ATOM 652 C C . MET A 1 91 ? 2.745 -1.907 8.047 1.00 98.44 91 MET A C 1
ATOM 654 O O . MET A 1 91 ? 3.587 -1.560 8.876 1.00 98.44 91 MET A O 1
ATOM 658 N N . VAL A 1 92 ? 2.996 -2.778 7.075 1.00 98.75 92 VAL A N 1
ATOM 659 C CA . VAL A 1 92 ? 4.304 -3.372 6.798 1.00 98.75 92 VAL A CA 1
ATOM 660 C C . VAL A 1 92 ? 4.864 -2.754 5.525 1.00 98.75 92 VAL A C 1
ATOM 662 O O . VAL A 1 92 ? 4.206 -2.751 4.485 1.00 98.75 92 VAL A O 1
ATOM 665 N N . VAL A 1 93 ? 6.077 -2.216 5.608 1.00 98.69 93 VAL A N 1
ATOM 666 C CA . VAL A 1 93 ? 6.791 -1.643 4.465 1.00 98.69 93 VAL A CA 1
ATOM 667 C C . VAL A 1 93 ? 8.204 -2.200 4.445 1.00 98.69 93 VAL A C 1
ATOM 669 O O . VAL A 1 93 ? 8.982 -1.917 5.356 1.00 98.69 93 VAL A O 1
ATOM 672 N N . ALA A 1 94 ? 8.538 -2.955 3.403 1.00 98.62 94 ALA A N 1
ATOM 673 C CA . ALA A 1 94 ? 9.865 -3.517 3.211 1.00 98.62 94 ALA A CA 1
ATOM 674 C C . ALA A 1 94 ? 10.482 -3.134 1.857 1.00 98.62 94 ALA A C 1
ATOM 676 O O . ALA A 1 94 ? 9.792 -2.909 0.857 1.00 98.62 94 ALA A O 1
ATOM 677 N N . GLY A 1 95 ? 11.814 -3.098 1.808 1.00 98.44 95 GLY A N 1
ATOM 678 C CA . GLY A 1 95 ? 12.584 -2.975 0.569 1.00 98.44 95 GLY A CA 1
ATOM 679 C C . GLY A 1 95 ? 13.322 -1.646 0.446 1.00 98.44 95 GLY A C 1
ATOM 680 O O . GLY A 1 95 ? 14.051 -1.255 1.355 1.00 98.44 95 GLY A O 1
ATOM 681 N N . VAL A 1 96 ? 13.199 -0.959 -0.695 1.00 98.62 96 VAL A N 1
ATOM 682 C CA . VAL A 1 96 ? 14.035 0.221 -0.991 1.00 98.62 96 VAL A CA 1
ATOM 683 C C . VAL A 1 96 ? 13.212 1.401 -1.506 1.00 98.62 96 VAL A C 1
ATOM 685 O O . VAL A 1 96 ? 12.379 1.253 -2.393 1.00 98.62 96 VAL A O 1
ATOM 688 N N . GLN A 1 97 ? 13.459 2.597 -0.965 1.00 98.62 97 GLN A N 1
ATOM 689 C CA . GLN A 1 97 ? 12.946 3.875 -1.497 1.00 98.62 97 GLN A CA 1
ATOM 690 C C . GLN A 1 97 ? 11.418 3.961 -1.658 1.00 98.62 97 GLN A C 1
ATOM 692 O O . GLN A 1 97 ? 10.886 4.628 -2.543 1.00 98.62 97 GLN A O 1
ATOM 697 N N . GLN A 1 98 ? 10.697 3.299 -0.762 1.00 98.56 98 GLN A N 1
ATOM 698 C CA . GLN A 1 98 ? 9.237 3.354 -0.731 1.00 98.56 98 GLN A CA 1
ATOM 699 C C . GLN A 1 98 ? 8.732 4.699 -0.197 1.00 98.56 98 GLN A C 1
ATOM 701 O O . GLN A 1 98 ? 9.280 5.225 0.770 1.00 98.56 98 GLN A O 1
ATOM 706 N N . THR A 1 99 ? 7.653 5.234 -0.764 1.00 98.75 99 THR A N 1
ATOM 707 C CA . THR A 1 99 ? 6.961 6.421 -0.242 1.00 98.75 99 THR A CA 1
ATOM 708 C C . THR A 1 99 ? 5.545 6.061 0.187 1.00 98.75 99 THR A C 1
ATOM 710 O O . THR A 1 99 ? 4.737 5.644 -0.637 1.00 98.75 99 THR A O 1
ATOM 713 N N . VAL A 1 100 ? 5.210 6.280 1.457 1.00 98.50 100 VAL A N 1
ATOM 714 C CA . VAL A 1 100 ? 3.856 6.063 1.979 1.00 98.50 100 VAL A CA 1
ATOM 715 C C . VAL A 1 100 ? 3.347 7.343 2.615 1.00 98.50 100 VAL A C 1
ATOM 717 O O . VAL A 1 100 ? 3.906 7.824 3.597 1.00 98.50 100 VAL A O 1
ATOM 720 N N . ASN A 1 101 ? 2.258 7.866 2.065 1.00 98.50 101 ASN A N 1
ATOM 721 C CA . ASN A 1 101 ? 1.503 8.984 2.607 1.00 98.50 101 ASN A CA 1
ATOM 722 C C . ASN A 1 101 ? 0.213 8.440 3.217 1.00 98.50 101 ASN A C 1
ATOM 724 O O . ASN A 1 101 ? -0.707 8.062 2.490 1.00 98.50 101 ASN A O 1
ATOM 728 N N . TRP A 1 102 ? 0.129 8.390 4.539 1.00 98.19 102 TRP A N 1
ATOM 729 C CA . TRP A 1 102 ? -0.981 7.728 5.214 1.00 98.19 102 TRP A CA 1
ATOM 730 C C . TRP A 1 102 ? -1.715 8.657 6.177 1.00 98.19 102 TRP A C 1
ATOM 732 O O . TRP A 1 102 ? -1.154 9.604 6.719 1.00 98.19 102 TRP A O 1
ATOM 742 N N . ARG A 1 103 ? -3.000 8.377 6.386 1.00 97.81 103 ARG A N 1
ATOM 743 C CA . ARG A 1 103 ? -3.846 9.026 7.397 1.00 97.81 103 ARG A CA 1
ATOM 744 C C . ARG A 1 103 ? -4.488 7.965 8.271 1.00 97.81 103 ARG A C 1
ATOM 746 O O . ARG A 1 103 ? -4.727 6.856 7.805 1.00 97.81 103 ARG A O 1
ATOM 753 N N . SER A 1 104 ? -4.799 8.285 9.518 1.00 97.06 104 SER A N 1
ATOM 754 C CA . SER A 1 104 ? -5.617 7.424 10.376 1.00 97.06 104 SER A CA 1
ATOM 755 C C . SER A 1 104 ? -6.136 8.212 11.572 1.00 97.06 104 SER A C 1
ATOM 757 O O . SER A 1 104 ? -5.441 9.099 12.070 1.00 97.06 104 SER A O 1
ATOM 759 N N . THR A 1 105 ? -7.328 7.861 12.058 1.00 94.38 105 THR A N 1
ATOM 760 C CA . THR A 1 105 ? -7.890 8.386 13.314 1.00 94.38 105 THR A CA 1
ATOM 761 C C . THR A 1 105 ? -7.219 7.798 14.562 1.00 94.38 105 THR A C 1
ATOM 763 O O . THR A 1 105 ? -7.465 8.280 15.663 1.00 94.38 105 THR A O 1
ATOM 766 N N . GLY A 1 106 ? -6.358 6.784 14.410 1.00 92.81 106 GLY A N 1
ATOM 767 C CA . GLY A 1 106 ? -5.517 6.235 15.475 1.00 92.81 106 GLY A CA 1
ATOM 768 C C . GLY A 1 106 ? -4.090 5.966 14.998 1.00 92.81 106 GLY A C 1
ATOM 769 O O . GLY A 1 106 ? -3.725 6.313 13.875 1.00 92.81 106 GLY A O 1
ATOM 770 N N . GLU A 1 107 ? -3.265 5.356 15.847 1.00 90.62 107 GLU A N 1
ATOM 771 C CA . GLU A 1 107 ? -1.913 4.931 15.466 1.00 90.62 107 GLU A CA 1
ATOM 772 C C . GLU A 1 107 ? -1.949 3.482 14.944 1.00 90.62 107 GLU A C 1
ATOM 774 O O . GLU A 1 107 ? -2.415 2.590 15.667 1.00 90.62 107 GLU A O 1
ATOM 779 N N . PRO A 1 108 ? -1.527 3.221 13.694 1.00 94.19 108 PRO A N 1
ATOM 780 C CA . PRO A 1 108 ? -1.333 1.865 13.200 1.00 94.19 108 PRO A CA 1
ATOM 781 C C . PRO A 1 108 ? -0.074 1.237 13.812 1.00 94.19 108 PRO A C 1
ATOM 783 O O . PRO A 1 108 ? 0.848 1.925 14.244 1.00 94.19 108 PRO A O 1
ATOM 786 N N . GLN A 1 109 ? -0.014 -0.090 13.823 1.00 97.38 109 GLN A N 1
ATOM 787 C CA . GLN A 1 109 ? 1.228 -0.812 14.080 1.00 97.38 109 GLN A CA 1
ATOM 788 C C . GLN A 1 109 ? 2.099 -0.730 12.827 1.00 97.38 109 GLN A C 1
ATOM 790 O O . GLN A 1 109 ? 1.682 -1.181 11.762 1.00 97.38 109 GLN A O 1
ATOM 795 N N . GLN A 1 110 ? 3.285 -0.137 12.946 1.00 97.56 110 GLN A N 1
ATOM 796 C CA . GLN A 1 110 ? 4.186 0.081 11.816 1.00 97.56 110 GLN A CA 1
ATOM 797 C C . GLN A 1 110 ? 5.395 -0.847 11.916 1.00 97.56 110 GLN A C 1
ATOM 799 O O . GLN A 1 110 ? 6.105 -0.836 12.920 1.00 97.56 110 GLN A O 1
ATOM 804 N N . GLN A 1 111 ? 5.655 -1.611 10.858 1.00 98.38 111 GLN A N 1
ATOM 805 C CA . GLN A 1 111 ? 6.851 -2.432 10.714 1.00 98.38 111 GLN A CA 1
ATOM 806 C C . GLN A 1 111 ? 7.561 -2.039 9.422 1.00 98.38 111 GLN A C 1
ATOM 808 O O . GLN A 1 111 ? 7.112 -2.361 8.325 1.00 98.38 111 GLN A O 1
ATOM 813 N N . ILE A 1 112 ? 8.660 -1.302 9.562 1.00 98.31 112 ILE A N 1
ATOM 814 C CA . ILE A 1 112 ? 9.400 -0.732 8.435 1.00 98.31 112 ILE A CA 1
ATOM 815 C C . ILE A 1 112 ? 10.789 -1.366 8.400 1.00 98.31 112 ILE A C 1
ATOM 817 O O . ILE A 1 112 ? 11.504 -1.334 9.403 1.00 98.31 112 ILE A O 1
ATOM 821 N N . SER A 1 113 ? 11.178 -1.940 7.263 1.00 98.44 113 SER A N 1
ATOM 822 C CA . SER A 1 113 ? 12.476 -2.592 7.075 1.00 98.44 113 SER A CA 1
ATOM 823 C C . SER A 1 113 ? 13.087 -2.269 5.712 1.00 98.44 113 SER A C 1
ATOM 825 O O . SER A 1 113 ? 12.394 -2.168 4.709 1.00 98.44 113 SER A O 1
ATOM 827 N N . GLY A 1 114 ? 14.411 -2.129 5.658 1.00 97.81 114 GLY A N 1
ATOM 828 C CA . GLY A 1 114 ? 15.112 -1.696 4.449 1.00 97.81 114 GLY A CA 1
ATOM 829 C C . GLY A 1 114 ? 15.579 -0.244 4.536 1.00 97.81 114 GLY A C 1
ATOM 830 O O . GLY A 1 114 ? 15.871 0.245 5.628 1.00 97.81 114 GLY A O 1
ATOM 831 N N . VAL A 1 115 ? 15.739 0.428 3.391 1.00 97.75 115 VAL A N 1
ATOM 832 C CA . VAL A 1 115 ? 16.447 1.721 3.322 1.00 97.75 115 VAL A CA 1
ATOM 833 C C . VAL A 1 115 ? 15.770 2.744 2.409 1.00 97.75 115 VAL A C 1
ATOM 835 O O . VAL A 1 115 ? 15.180 2.418 1.381 1.00 97.75 115 VAL A O 1
ATOM 838 N N . GLY A 1 116 ? 15.898 4.024 2.772 1.00 98.19 116 GLY A N 1
ATOM 839 C CA . GLY A 1 116 ? 15.461 5.154 1.943 1.00 98.19 116 GLY A CA 1
ATOM 840 C C . GLY A 1 116 ? 13.950 5.400 1.918 1.00 98.19 116 GLY A C 1
ATOM 841 O O . GLY A 1 116 ? 13.476 6.128 1.050 1.00 98.19 116 GLY A O 1
ATOM 842 N N . HIS A 1 117 ? 13.180 4.800 2.829 1.00 98.31 117 HIS A N 1
ATOM 843 C CA . HIS A 1 117 ? 11.734 5.008 2.885 1.00 98.31 117 HIS A CA 1
ATOM 844 C C . HIS A 1 117 ? 11.367 6.431 3.315 1.00 98.31 117 HIS A C 1
ATOM 846 O O . HIS A 1 117 ? 11.964 6.991 4.235 1.00 98.31 117 HIS A O 1
ATOM 852 N N . LYS A 1 118 ? 10.313 6.979 2.708 1.00 98.50 118 LYS A N 1
ATOM 853 C CA . LYS A 1 118 ? 9.630 8.189 3.166 1.00 98.50 118 LYS A CA 1
ATOM 854 C C . LYS A 1 118 ? 8.226 7.823 3.634 1.00 98.50 118 LYS A C 1
ATOM 856 O O . LYS A 1 118 ? 7.318 7.668 2.821 1.00 98.50 118 LYS A O 1
ATOM 861 N N . ILE A 1 119 ? 8.053 7.691 4.944 1.00 97.81 119 ILE A N 1
ATOM 862 C CA . ILE A 1 119 ? 6.773 7.351 5.571 1.00 97.81 119 ILE A CA 1
ATOM 863 C C . ILE A 1 119 ? 6.247 8.598 6.274 1.00 97.81 119 ILE A C 1
ATOM 865 O O . ILE A 1 119 ? 6.854 9.075 7.230 1.00 97.81 119 ILE A O 1
ATOM 869 N N . GLN A 1 120 ? 5.149 9.159 5.773 1.00 97.88 120 GLN A N 1
ATOM 870 C CA . GLN A 1 120 ? 4.604 10.428 6.240 1.00 97.88 120 GLN A CA 1
ATOM 871 C C . GLN A 1 120 ? 3.134 10.278 6.629 1.00 97.88 120 GLN A C 1
ATOM 873 O O . GLN A 1 120 ? 2.310 9.820 5.835 1.00 97.88 120 GLN A O 1
ATOM 878 N N . ARG A 1 121 ? 2.814 10.714 7.849 1.00 96.44 121 ARG A N 1
ATOM 879 C CA . ARG A 1 121 ? 1.437 10.914 8.301 1.00 96.44 121 ARG A CA 1
ATOM 880 C C . ARG A 1 121 ? 0.928 12.267 7.786 1.00 96.44 121 ARG A C 1
ATOM 882 O O . ARG A 1 121 ? 1.618 13.270 7.961 1.00 96.44 121 ARG A O 1
ATOM 889 N N . ASN A 1 122 ? -0.261 12.279 7.184 1.00 91.88 122 ASN A N 1
ATOM 890 C CA . ASN A 1 122 ? -0.956 13.467 6.667 1.00 91.88 122 ASN A CA 1
ATOM 891 C C . ASN A 1 122 ? -2.250 13.784 7.422 1.00 91.88 122 ASN A C 1
ATOM 893 O O . ASN A 1 122 ? -2.735 12.915 8.182 1.00 91.88 122 ASN A O 1
#

Mean predicted aligned error: 9.42 Å

Foldseek 3Di:
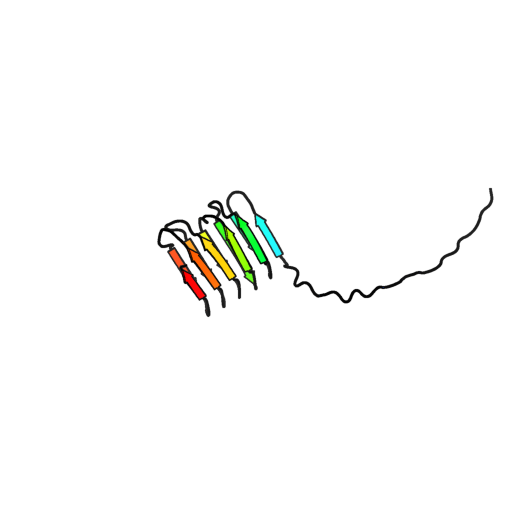DDDDDDDDDDDPPPPPPPDPPPVPFDDDWDDDDAETEAEEDDAEDEDAQPQHEYEYYYYHHEYEYPDEYQEYAYDDEHHAYEHEYEAQHEYEAEDYQYEYEYEYPHDYHYHYYDDNYHHHYD

pLDDT: mean 88.51, std 18.64, range [37.97, 98.75]

Radius of gyration: 22.9 Å; Cα contacts (8 Å, |Δi|>4): 293; chains: 1; bounding box: 34×38×82 Å